Protein AF-A0A0A2B8T7-F1 (afdb_monomer_lite)

Foldseek 3Di:
DVVVVVVVVVVVVLVVQLVVQLVVLLVVDPPQDDQDDPPDDPPPPDDPVVVVVVVVSVVVNVVNVVVSVVSSVVSVVVSVVVVVVVVVVVVVD

Structure (mmCIF, N/CA/C/O backbone):
data_AF-A0A0A2B8T7-F1
#
_entry.id   AF-A0A0A2B8T7-F1
#
loop_
_atom_site.group_PDB
_atom_site.id
_atom_site.type_symbol
_atom_site.label_atom_id
_atom_site.label_alt_id
_atom_site.label_comp_id
_atom_site.label_asym_id
_atom_site.label_entity_id
_atom_site.label_seq_id
_atom_site.pdbx_PDB_ins_code
_atom_site.Cartn_x
_atom_site.Cartn_y
_atom_site.Cartn_z
_atom_site.occupancy
_atom_site.B_iso_or_equiv
_atom_site.auth_seq_id
_atom_site.auth_comp_id
_atom_site.auth_asym_id
_atom_site.auth_atom_id
_atom_site.pdbx_PDB_model_num
ATOM 1 N N . MET A 1 1 ? 27.029 13.494 -16.906 1.00 70.44 1 MET A N 1
ATOM 2 C CA . MET A 1 1 ? 25.808 14.327 -16.777 1.00 70.44 1 MET A CA 1
ATOM 3 C C . MET A 1 1 ? 24.558 13.607 -17.296 1.00 70.44 1 MET A C 1
ATOM 5 O O . MET A 1 1 ? 23.577 13.551 -16.569 1.00 70.44 1 MET A O 1
ATOM 9 N N . ILE A 1 2 ? 24.615 12.980 -18.478 1.00 80.25 2 ILE A N 1
ATOM 10 C CA . ILE A 1 2 ? 23.482 12.289 -19.133 1.00 80.25 2 ILE A CA 1
ATOM 11 C C . ILE A 1 2 ? 22.894 11.133 -18.298 1.00 80.25 2 ILE A C 1
ATOM 13 O O . ILE A 1 2 ? 21.691 11.102 -18.068 1.00 80.25 2 ILE A O 1
ATOM 17 N N . VAL A 1 3 ? 23.731 10.237 -17.759 1.00 82.75 3 VAL A N 1
ATOM 18 C CA . VAL A 1 3 ? 23.270 9.087 -16.944 1.00 82.75 3 VAL A CA 1
ATOM 19 C C . VAL A 1 3 ? 22.470 9.533 -15.714 1.00 82.75 3 VAL A C 1
ATOM 21 O O . VAL A 1 3 ? 21.445 8.948 -15.381 1.00 82.75 3 VAL A O 1
ATOM 24 N N . ARG A 1 4 ? 22.889 10.628 -15.068 1.00 82.88 4 ARG A N 1
ATOM 25 C CA . ARG A 1 4 ? 22.190 11.185 -13.903 1.00 82.88 4 ARG A CA 1
ATOM 26 C C . ARG A 1 4 ? 20.803 11.716 -14.277 1.00 82.88 4 ARG A C 1
ATOM 28 O O . ARG A 1 4 ? 19.860 11.495 -13.529 1.00 82.88 4 ARG A O 1
ATOM 35 N N . ALA A 1 5 ? 20.679 12.388 -15.422 1.00 82.75 5 ALA A N 1
ATOM 36 C CA . ALA A 1 5 ? 19.393 12.882 -15.913 1.00 82.75 5 ALA A CA 1
ATOM 37 C C . ALA A 1 5 ? 18.431 11.730 -16.253 1.00 82.75 5 ALA A C 1
ATOM 39 O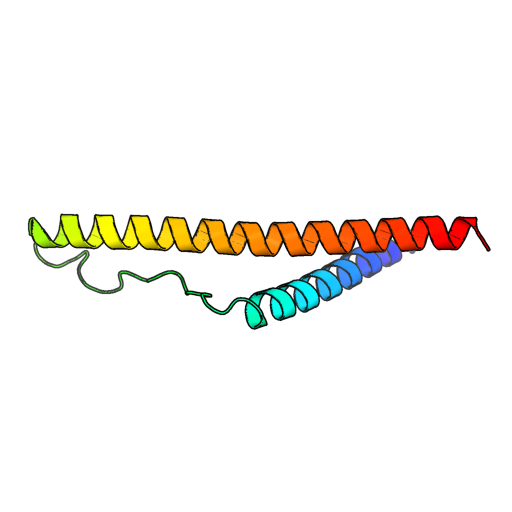 O . ALA A 1 5 ? 17.258 11.794 -15.892 1.00 82.75 5 ALA A O 1
ATOM 40 N N . LEU A 1 6 ? 18.939 10.650 -16.860 1.00 83.75 6 LEU A N 1
ATOM 41 C CA . LEU A 1 6 ? 18.157 9.445 -17.157 1.00 83.75 6 LEU A CA 1
ATOM 42 C C . LEU A 1 6 ? 17.604 8.795 -15.879 1.00 83.75 6 LEU A C 1
ATOM 44 O O . LEU A 1 6 ? 16.407 8.529 -15.802 1.00 83.75 6 LEU A O 1
ATOM 48 N N . ILE A 1 7 ? 18.450 8.605 -14.859 1.00 85.62 7 ILE A N 1
ATOM 49 C CA . ILE A 1 7 ? 18.047 8.018 -13.569 1.00 85.62 7 ILE A CA 1
ATOM 50 C C . ILE A 1 7 ? 16.987 8.886 -12.879 1.00 85.62 7 ILE A C 1
ATOM 52 O O . ILE A 1 7 ? 15.991 8.369 -12.379 1.00 85.62 7 ILE A O 1
ATOM 56 N N . ILE A 1 8 ? 17.168 10.211 -12.868 1.00 88.19 8 ILE A N 1
ATOM 57 C CA . ILE A 1 8 ? 16.189 11.137 -12.277 1.00 88.19 8 ILE A CA 1
ATOM 58 C C . ILE A 1 8 ? 14.840 11.021 -12.991 1.00 88.19 8 ILE A C 1
ATOM 60 O O . ILE A 1 8 ? 13.803 10.977 -12.328 1.00 88.19 8 ILE A O 1
ATOM 64 N N . ASN A 1 9 ? 14.848 10.931 -14.322 1.00 88.00 9 ASN A N 1
ATOM 65 C CA . ASN A 1 9 ? 13.622 10.783 -15.093 1.00 88.00 9 ASN A CA 1
ATOM 66 C C . ASN A 1 9 ? 12.931 9.442 -14.799 1.00 88.00 9 ASN A C 1
ATOM 68 O O . ASN A 1 9 ? 11.744 9.422 -14.499 1.00 88.00 9 ASN A O 1
ATOM 72 N N . GLN A 1 10 ? 13.675 8.333 -14.772 1.00 86.25 10 GLN A N 1
ATOM 73 C CA . GLN A 1 10 ? 13.130 7.013 -14.430 1.00 86.25 10 GLN A CA 1
ATOM 74 C C . GLN A 1 10 ? 12.509 6.979 -13.025 1.00 86.25 10 GLN A C 1
ATOM 76 O O . GLN A 1 10 ? 11.405 6.465 -12.847 1.00 86.25 10 GLN A O 1
ATOM 81 N N . LEU A 1 11 ? 13.175 7.572 -12.028 1.00 88.69 11 LEU A N 1
ATOM 82 C CA . LEU A 1 11 ? 12.642 7.678 -10.666 1.00 88.69 11 LEU A CA 1
ATOM 83 C C . LEU A 1 11 ? 11.391 8.566 -10.594 1.00 88.69 11 LEU A C 1
ATOM 85 O O . LEU A 1 11 ? 10.488 8.291 -9.802 1.00 88.69 11 LEU A O 1
ATOM 89 N N . SER A 1 12 ? 11.333 9.625 -11.406 1.00 92.31 12 SER A N 1
ATOM 90 C CA . SER A 1 12 ? 10.159 10.494 -11.529 1.00 92.31 12 SER A CA 1
ATOM 91 C C . SER A 1 12 ? 8.969 9.739 -12.121 1.00 92.31 12 SER A C 1
ATOM 93 O O . SER A 1 12 ? 7.886 9.740 -11.537 1.00 92.31 12 SER A O 1
ATOM 95 N N . GLU A 1 13 ? 9.179 9.017 -13.223 1.00 91.19 13 GLU A N 1
ATOM 96 C CA . GLU A 1 13 ? 8.124 8.237 -13.875 1.00 91.19 13 GLU A CA 1
ATOM 97 C C . GLU A 1 13 ? 7.616 7.104 -12.983 1.00 91.19 13 GLU A C 1
ATOM 99 O O . GLU A 1 13 ? 6.406 6.924 -12.845 1.00 91.19 13 GLU A O 1
ATOM 104 N N . ARG A 1 14 ? 8.511 6.400 -12.279 1.00 92.56 14 ARG A N 1
ATOM 105 C CA . ARG A 1 14 ? 8.107 5.387 -11.295 1.00 92.56 14 ARG A CA 1
ATOM 106 C C . ARG A 1 14 ? 7.254 5.983 -10.172 1.00 92.56 14 ARG A C 1
ATOM 108 O O . ARG A 1 14 ? 6.242 5.406 -9.785 1.00 92.56 14 ARG A O 1
ATOM 115 N N . ARG A 1 15 ? 7.618 7.167 -9.665 1.00 94.25 15 ARG A N 1
ATOM 116 C CA . ARG A 1 15 ? 6.829 7.868 -8.638 1.00 94.25 15 ARG A CA 1
ATOM 117 C C . ARG A 1 15 ? 5.426 8.220 -9.136 1.00 94.25 15 ARG A C 1
ATOM 119 O O . ARG A 1 15 ? 4.480 8.060 -8.370 1.00 94.25 15 ARG A O 1
ATOM 126 N N . LYS A 1 16 ? 5.290 8.685 -10.383 1.00 94.12 16 LYS A N 1
ATOM 127 C CA . LYS A 1 16 ? 3.983 8.992 -10.991 1.00 94.12 16 LYS A CA 1
ATOM 128 C C . LYS A 1 16 ? 3.113 7.741 -11.095 1.00 94.12 16 LYS A C 1
ATOM 130 O O . LYS A 1 16 ? 2.001 7.750 -10.584 1.00 94.12 16 LYS A O 1
ATOM 135 N N . ARG A 1 17 ? 3.652 6.640 -11.633 1.00 94.06 17 ARG A N 1
ATOM 136 C CA . ARG A 1 17 ? 2.923 5.361 -11.721 1.00 94.06 17 ARG A CA 1
ATOM 137 C C . ARG A 1 17 ? 2.444 4.869 -10.359 1.00 94.06 17 ARG A C 1
ATOM 139 O O . ARG A 1 17 ? 1.276 4.521 -10.204 1.00 94.06 17 ARG A O 1
ATOM 146 N N . LEU A 1 18 ? 3.325 4.887 -9.357 1.00 95.88 18 LEU A N 1
ATOM 147 C CA . LEU A 1 18 ? 2.970 4.508 -7.988 1.00 95.88 18 LEU A CA 1
ATOM 148 C C . LEU A 1 18 ? 1.884 5.413 -7.402 1.00 95.88 18 LEU A C 1
ATOM 150 O O . LEU A 1 18 ? 1.007 4.923 -6.697 1.00 95.88 18 LEU A O 1
ATOM 154 N N . HIS A 1 19 ? 1.927 6.715 -7.686 1.00 95.88 19 HIS A N 1
ATOM 155 C CA . HIS A 1 19 ? 0.906 7.659 -7.243 1.00 95.88 19 HIS A CA 1
ATOM 156 C C . HIS A 1 19 ? -0.462 7.361 -7.870 1.00 95.88 19 HIS A C 1
ATOM 158 O O . HIS A 1 19 ? -1.455 7.277 -7.148 1.00 95.88 19 HIS A O 1
ATOM 164 N N . ASP A 1 20 ? -0.510 7.131 -9.180 1.00 95.56 20 ASP A N 1
ATOM 165 C CA . ASP A 1 20 ? -1.753 6.824 -9.895 1.00 95.56 20 ASP A CA 1
ATOM 166 C C . ASP A 1 20 ? -2.360 5.496 -9.427 1.00 95.56 20 ASP A C 1
ATOM 168 O O . ASP A 1 20 ? -3.570 5.384 -9.190 1.00 95.56 20 ASP A O 1
ATOM 172 N N . LEU A 1 21 ? -1.510 4.492 -9.212 1.00 95.62 21 LEU A N 1
ATOM 173 C CA . LEU A 1 21 ? -1.918 3.208 -8.663 1.00 95.62 21 LEU A CA 1
ATOM 174 C C . LEU A 1 21 ? -2.433 3.344 -7.226 1.00 95.62 21 LEU A C 1
ATOM 176 O O . LEU A 1 21 ? -3.466 2.770 -6.885 1.00 95.62 21 LEU A O 1
ATOM 180 N N . LEU A 1 22 ? -1.761 4.146 -6.396 1.00 95.31 22 LEU A N 1
ATOM 181 C CA . L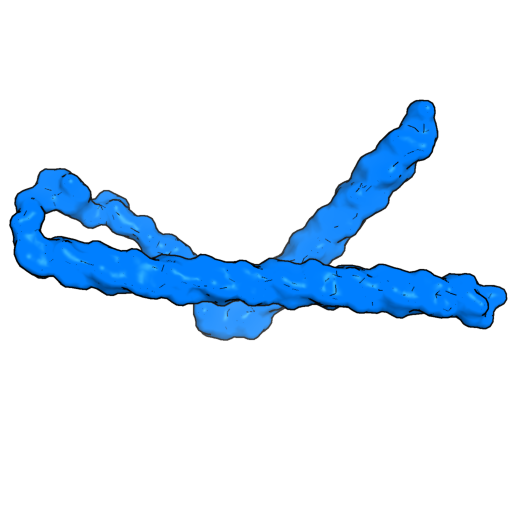EU A 1 22 ? -2.196 4.432 -5.033 1.00 95.31 22 LEU A CA 1
ATOM 182 C C . LEU A 1 22 ? -3.574 5.103 -5.020 1.00 95.31 22 LEU A C 1
ATOM 184 O O . LEU A 1 22 ? -4.459 4.652 -4.297 1.00 95.31 22 LEU A O 1
ATOM 188 N N . LEU A 1 23 ? -3.782 6.134 -5.845 1.00 95.25 23 LEU A N 1
ATOM 189 C CA . LEU A 1 23 ? -5.079 6.801 -5.982 1.00 95.25 23 LEU A CA 1
ATOM 190 C C . LEU A 1 23 ? -6.174 5.827 -6.427 1.00 95.25 23 LEU A C 1
ATOM 192 O O . LEU A 1 23 ? -7.293 5.884 -5.919 1.00 95.25 23 LEU A O 1
ATOM 196 N N . THR A 1 24 ? -5.857 4.925 -7.353 1.00 95.88 24 THR A N 1
ATOM 197 C CA . THR A 1 24 ? -6.797 3.910 -7.847 1.00 95.88 24 THR A CA 1
ATOM 198 C C . THR A 1 24 ? -7.184 2.921 -6.750 1.00 95.88 24 THR A C 1
ATOM 200 O O . THR A 1 24 ? -8.368 2.637 -6.566 1.00 95.88 24 THR A O 1
ATOM 203 N N . LEU A 1 25 ? -6.209 2.430 -5.980 1.00 94.56 25 LEU A N 1
ATOM 204 C CA . LEU A 1 25 ? -6.464 1.514 -4.867 1.00 94.56 25 LEU A CA 1
ATOM 205 C C . LEU A 1 25 ? -7.259 2.187 -3.745 1.00 94.56 25 LEU A C 1
ATOM 207 O O . LEU A 1 25 ? -8.196 1.581 -3.237 1.00 94.56 25 LEU A O 1
ATOM 211 N N . ILE A 1 26 ? -6.944 3.442 -3.411 1.00 93.69 26 ILE A N 1
ATOM 212 C CA . ILE A 1 26 ? -7.704 4.236 -2.435 1.00 93.69 26 ILE A CA 1
ATOM 213 C C . ILE A 1 26 ? -9.159 4.401 -2.886 1.00 93.69 26 ILE A C 1
ATOM 215 O O . ILE A 1 26 ? -10.067 4.162 -2.102 1.00 93.69 26 ILE A O 1
ATOM 219 N N . LYS A 1 27 ? -9.398 4.752 -4.157 1.00 92.38 27 LYS A N 1
ATOM 220 C CA . LYS A 1 27 ? -10.759 4.894 -4.706 1.00 92.38 27 LYS A CA 1
ATOM 221 C C . LYS A 1 27 ? -11.555 3.587 -4.693 1.00 92.38 27 LYS A C 1
ATOM 223 O O . LYS A 1 27 ? -12.779 3.630 -4.628 1.00 92.38 27 LYS A O 1
ATOM 228 N N . LYS A 1 28 ? -10.879 2.440 -4.797 1.00 92.12 28 LYS A N 1
ATOM 229 C CA . LYS A 1 28 ? -11.507 1.112 -4.747 1.00 92.12 28 LYS A CA 1
ATOM 230 C C . LYS A 1 28 ? -11.802 0.655 -3.314 1.00 92.12 28 LYS A C 1
ATOM 232 O O . LYS A 1 28 ? -12.642 -0.220 -3.121 1.00 92.12 28 LYS A O 1
ATOM 237 N N . ASP A 1 29 ? -11.115 1.213 -2.324 1.00 89.25 29 ASP A N 1
ATOM 238 C CA . ASP A 1 29 ? -11.276 0.835 -0.927 1.00 89.25 29 ASP A CA 1
ATOM 239 C C . ASP A 1 29 ? -12.524 1.494 -0.312 1.00 89.25 29 ASP A C 1
ATOM 241 O O . ASP A 1 29 ? -12.524 2.667 0.055 1.00 89.25 29 ASP A O 1
ATOM 245 N N . SER A 1 30 ? -13.608 0.725 -0.194 1.00 78.88 30 SER A N 1
ATOM 246 C CA . SER A 1 30 ? -14.916 1.199 0.283 1.00 78.88 30 SER A CA 1
ATOM 247 C C . SER A 1 30 ? -14.952 1.600 1.760 1.00 78.88 30 SER A C 1
ATOM 249 O O . SER A 1 30 ? -15.902 2.234 2.201 1.00 78.88 30 SER A O 1
ATOM 251 N N . GLU A 1 31 ? -13.948 1.212 2.538 1.00 83.38 31 GLU A N 1
ATOM 252 C CA . GLU A 1 31 ? -13.860 1.497 3.975 1.00 83.38 31 GLU A CA 1
ATOM 253 C C . GLU A 1 31 ? -12.620 2.360 4.279 1.00 83.38 31 GLU A C 1
ATOM 255 O O . GLU A 1 31 ? -11.964 2.224 5.321 1.00 83.38 31 GLU A O 1
ATOM 260 N N . PHE A 1 32 ? -12.239 3.196 3.317 1.00 85.44 32 PHE A N 1
ATOM 261 C CA . PHE A 1 32 ? -11.174 4.162 3.488 1.00 85.44 32 PHE A CA 1
ATOM 262 C C . PHE A 1 32 ? -11.601 5.244 4.488 1.00 85.44 32 PHE A C 1
ATOM 264 O O . PHE A 1 32 ? -12.564 5.977 4.269 1.00 85.44 32 PHE A O 1
ATOM 271 N N . GLU A 1 33 ? -10.865 5.348 5.589 1.00 88.44 33 GLU A N 1
ATOM 272 C CA . GLU A 1 33 ? -11.099 6.321 6.655 1.00 88.44 33 GLU A CA 1
ATOM 273 C C . GLU A 1 33 ? -9.850 7.180 6.848 1.00 88.44 33 GLU A C 1
ATOM 275 O O . GLU A 1 33 ? -8.726 6.679 6.778 1.00 88.44 33 GLU A O 1
ATOM 280 N N . PHE A 1 34 ? -10.044 8.464 7.138 1.00 88.38 34 PHE A N 1
ATOM 281 C CA . PHE A 1 34 ? -8.953 9.373 7.473 1.00 88.38 34 PHE A CA 1
ATOM 282 C C . PHE A 1 34 ? -8.610 9.305 8.958 1.00 88.38 34 PHE A C 1
ATOM 284 O O . PHE A 1 34 ? -9.477 9.055 9.797 1.00 88.38 34 PHE A O 1
ATOM 291 N N . ILE A 1 35 ? -7.333 9.547 9.267 1.00 89.19 35 ILE A N 1
ATOM 292 C CA . ILE A 1 35 ? -6.849 9.675 10.644 1.00 89.19 35 ILE A CA 1
ATOM 293 C C . ILE A 1 35 ? -7.674 10.756 11.342 1.00 89.19 35 ILE A C 1
ATOM 295 O O . ILE A 1 35 ? -7.821 11.861 10.827 1.00 89.19 35 ILE A O 1
ATOM 299 N N . GLU A 1 36 ? -8.218 10.408 12.500 1.00 85.12 36 GLU A N 1
ATOM 300 C CA . GLU A 1 36 ? -8.993 11.318 13.330 1.00 85.12 36 GLU A CA 1
ATOM 301 C C . GLU A 1 36 ? -8.030 12.228 14.096 1.00 85.12 36 GLU A C 1
ATOM 303 O O . GLU A 1 36 ? -7.100 11.747 14.753 1.00 85.12 36 GLU A O 1
ATOM 308 N N . GLU A 1 37 ? -8.227 13.537 13.969 1.00 76.94 37 GLU A N 1
ATOM 309 C CA . GLU A 1 37 ? -7.490 14.550 14.716 1.00 76.94 37 GLU A CA 1
ATOM 310 C C . GLU A 1 37 ? -8.260 14.855 16.006 1.00 76.94 37 GLU A C 1
ATOM 312 O O . GLU A 1 37 ? -9.395 15.329 15.954 1.00 76.94 37 GLU A O 1
ATOM 317 N N . ASP A 1 38 ? -7.653 14.583 17.165 1.00 66.69 38 ASP A N 1
ATOM 318 C CA . ASP A 1 38 ? -8.172 15.019 18.471 1.00 66.69 38 ASP A CA 1
ATOM 319 C C . ASP A 1 38 ? -7.913 16.530 18.623 1.00 66.69 38 ASP A C 1
ATOM 321 O O . ASP A 1 38 ? -7.054 16.969 19.386 1.00 66.69 38 ASP A O 1
ATOM 325 N N . SER A 1 39 ? -8.605 17.355 17.833 1.00 57.94 39 SER A N 1
ATOM 326 C CA . SER A 1 39 ? -8.458 18.817 17.884 1.00 57.94 39 SER A CA 1
ATOM 327 C C . SER A 1 39 ? -9.266 19.466 19.015 1.00 57.94 39 SER A C 1
ATOM 329 O O . SER A 1 39 ? -9.192 20.679 19.191 1.00 57.94 39 SER A O 1
ATOM 331 N N . ASN A 1 40 ? -10.030 18.686 19.785 1.00 58.91 40 ASN A N 1
ATOM 332 C CA . ASN A 1 40 ? -10.743 19.149 20.972 1.00 58.91 40 ASN A CA 1
ATOM 333 C C . ASN A 1 40 ? -10.213 18.422 22.217 1.00 58.91 40 ASN A C 1
ATOM 335 O O . ASN A 1 40 ? -10.161 17.198 22.247 1.00 58.91 40 ASN A O 1
ATOM 339 N N . ASP A 1 41 ? -9.911 19.201 23.257 1.00 53.84 41 ASP A N 1
ATOM 340 C CA . ASP A 1 41 ? -9.848 18.787 24.668 1.00 53.84 41 ASP A CA 1
ATOM 341 C C . ASP A 1 41 ? -8.554 18.258 25.306 1.00 53.84 41 ASP A C 1
ATOM 343 O O . ASP A 1 41 ? -8.578 17.889 26.475 1.00 53.84 41 ASP A O 1
ATOM 347 N N . LEU A 1 42 ? -7.371 18.404 24.697 1.00 52.41 42 LEU A N 1
ATOM 348 C CA . LEU A 1 42 ? -6.120 18.249 25.477 1.00 52.41 42 LEU A CA 1
ATOM 349 C C . LEU A 1 42 ? -5.906 19.354 26.541 1.00 52.41 42 LEU A C 1
ATOM 351 O O . LEU A 1 42 ? -4.967 19.274 27.334 1.00 52.41 42 LEU A O 1
ATOM 355 N N . THR A 1 43 ? -6.764 20.380 26.570 1.00 53.62 43 THR A N 1
ATOM 356 C CA . THR A 1 43 ? -6.725 21.497 27.531 1.00 53.62 43 THR A CA 1
ATOM 357 C C . THR A 1 43 ? -7.920 21.549 28.485 1.00 53.62 43 THR A C 1
ATOM 359 O O . THR A 1 43 ? -7.960 22.445 29.327 1.00 53.62 43 THR A O 1
ATOM 362 N N . SER A 1 44 ? -8.898 20.643 28.373 1.00 52.84 44 SER A N 1
ATOM 363 C CA . SER A 1 44 ? -10.045 20.588 29.287 1.00 52.84 44 SER A CA 1
ATOM 364 C C . SER A 1 44 ? -9.835 19.462 30.302 1.00 52.84 44 SER A C 1
ATOM 366 O O . SER A 1 44 ? -9.233 18.434 30.012 1.00 52.84 44 SER A O 1
ATOM 368 N N . ASN A 1 45 ? -10.193 19.751 31.550 1.00 54.31 45 ASN A N 1
ATOM 369 C CA . ASN A 1 45 ? -9.905 18.966 32.747 1.00 54.31 45 ASN A CA 1
ATOM 370 C C . ASN A 1 45 ? -10.004 17.445 32.531 1.00 54.31 45 ASN A C 1
ATOM 372 O O . ASN A 1 45 ? -11.106 16.942 32.353 1.00 54.31 45 ASN A O 1
ATOM 376 N N . TYR A 1 46 ? -8.872 16.733 32.648 1.00 55.19 46 TYR A N 1
ATOM 377 C CA . TYR A 1 46 ? -8.764 15.272 32.541 1.00 55.19 46 TYR A CA 1
ATOM 378 C C . TYR A 1 46 ? -9.854 14.544 33.347 1.00 55.19 46 TYR A C 1
ATOM 380 O O . TYR A 1 46 ? -9.709 14.303 34.548 1.00 55.19 46 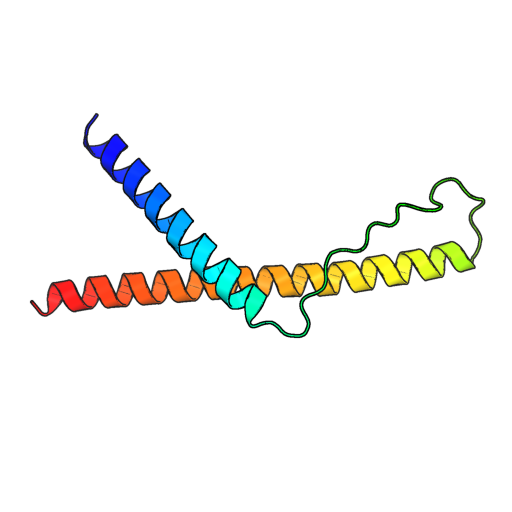TYR A O 1
ATOM 388 N N . SER A 1 47 ? -10.939 14.163 32.676 1.00 63.81 47 SER A N 1
ATOM 389 C CA . SER A 1 47 ? -11.942 13.243 33.191 1.00 63.81 47 SER A CA 1
ATOM 390 C C . SER A 1 47 ? -11.565 11.812 32.810 1.00 63.81 47 SER A C 1
ATOM 392 O O . SER A 1 47 ? -10.936 11.549 31.785 1.00 63.81 47 SER A O 1
ATOM 394 N N . GLU A 1 48 ? -12.012 10.836 33.596 1.00 62.22 48 GLU A N 1
ATOM 395 C CA . GLU A 1 48 ? -11.870 9.409 33.279 1.00 62.22 48 GLU A CA 1
ATOM 396 C C . GLU A 1 48 ? -12.506 9.054 31.912 1.00 62.22 48 GLU A C 1
ATOM 398 O O . GLU A 1 48 ? -12.051 8.149 31.209 1.00 62.22 48 GLU A O 1
ATOM 403 N N . LYS A 1 49 ? -13.506 9.840 31.481 1.00 62.03 49 LYS A N 1
ATOM 404 C CA . LYS A 1 49 ? -14.122 9.755 30.147 1.00 62.03 49 LYS A CA 1
ATOM 405 C C . LYS A 1 49 ? -13.181 10.182 29.013 1.00 62.03 49 LYS A C 1
ATOM 407 O O . LYS A 1 49 ? -13.240 9.579 27.942 1.00 62.03 49 LYS A O 1
ATOM 412 N N . ASP A 1 50 ? -12.282 11.135 29.243 1.00 65.88 50 ASP A N 1
ATOM 413 C CA . ASP A 1 50 ? -11.357 11.643 28.218 1.00 65.88 50 ASP A CA 1
ATOM 414 C C . ASP A 1 50 ? -10.235 10.639 27.942 1.00 65.88 50 ASP A C 1
ATOM 416 O O . ASP A 1 50 ? -9.862 10.407 26.793 1.00 65.88 50 ASP A O 1
ATOM 420 N N . SER A 1 51 ? -9.787 9.921 28.977 1.00 67.44 51 SER A N 1
ATOM 421 C CA . SER A 1 51 ? -8.857 8.788 28.842 1.00 67.44 51 SER A CA 1
ATOM 422 C C . SER A 1 51 ? -9.445 7.649 27.993 1.00 67.44 51 SER A C 1
ATOM 424 O O . SER A 1 51 ? -8.773 7.081 27.121 1.00 67.44 51 SER A O 1
ATOM 426 N N . LEU A 1 52 ? -10.731 7.333 28.194 1.00 71.38 52 LEU A N 1
ATOM 427 C CA . LEU A 1 52 ? -11.431 6.310 27.415 1.00 71.38 52 LEU A CA 1
ATOM 428 C C . LEU A 1 52 ? -11.605 6.729 25.942 1.00 71.38 52 LEU A C 1
ATOM 430 O O . LEU A 1 52 ? -11.395 5.908 25.043 1.00 71.38 52 LEU A O 1
ATOM 434 N N . ASN A 1 53 ? -11.934 8.001 25.693 1.00 77.62 53 ASN A N 1
ATOM 435 C CA . ASN A 1 53 ? -12.049 8.565 24.346 1.00 77.62 53 ASN A CA 1
ATOM 436 C C . ASN A 1 53 ? -10.701 8.569 23.611 1.00 77.62 53 ASN A C 1
ATOM 438 O O . ASN A 1 53 ? -10.616 8.026 22.506 1.00 77.62 53 ASN A O 1
ATOM 442 N N . LEU A 1 54 ? -9.628 9.029 24.259 1.00 80.44 54 LEU A N 1
ATOM 443 C CA . LEU A 1 54 ? -8.273 9.013 23.702 1.00 80.44 54 LEU A CA 1
ATOM 444 C C . LEU A 1 54 ? -7.821 7.589 23.340 1.00 80.44 54 LEU A C 1
ATOM 446 O O . LEU A 1 54 ? -7.289 7.337 22.256 1.00 80.44 54 LEU A O 1
ATOM 450 N N . SER A 1 55 ? -8.082 6.609 24.214 1.00 85.00 55 SER A N 1
ATOM 451 C CA . SER A 1 55 ? -7.774 5.199 23.935 1.00 85.00 55 SER A CA 1
ATOM 452 C C . SER A 1 55 ? -8.500 4.685 22.686 1.00 85.00 55 SER A C 1
ATOM 454 O O . SER A 1 55 ? -7.932 3.922 21.894 1.00 85.00 55 SER A O 1
ATOM 456 N N . ARG A 1 56 ? -9.752 5.113 22.476 1.00 87.56 56 ARG A N 1
ATOM 457 C CA . ARG A 1 56 ? -10.544 4.760 21.293 1.00 87.56 56 ARG A CA 1
ATOM 458 C C . ARG A 1 56 ? -9.960 5.378 20.023 1.00 87.56 56 ARG A C 1
ATOM 460 O O . ARG A 1 56 ? -9.769 4.647 19.050 1.00 87.56 56 ARG A O 1
ATOM 467 N N . VAL A 1 57 ? -9.639 6.671 20.047 1.00 88.50 57 VAL A N 1
ATOM 468 C CA . VAL A 1 57 ? -9.065 7.403 18.904 1.00 88.50 57 VAL A CA 1
ATOM 469 C C . VAL A 1 57 ? -7.711 6.817 18.511 1.00 88.50 57 VAL A C 1
ATOM 471 O O . VAL A 1 57 ? -7.499 6.473 17.349 1.00 88.50 57 VAL A O 1
ATOM 474 N N . ILE A 1 58 ? -6.831 6.541 19.479 1.00 89.44 58 ILE A N 1
ATOM 475 C CA . ILE A 1 58 ? -5.538 5.888 19.220 1.00 89.44 58 ILE A CA 1
ATOM 476 C C . ILE A 1 58 ? -5.728 4.514 18.565 1.00 89.44 58 ILE A C 1
ATOM 478 O O . ILE A 1 58 ? -5.038 4.182 17.595 1.00 89.44 58 ILE A O 1
ATOM 482 N N . LYS A 1 59 ? -6.650 3.685 19.074 1.00 90.94 59 LYS A N 1
ATOM 483 C CA . LYS A 1 59 ? -6.934 2.364 18.485 1.00 90.94 59 LYS A CA 1
ATOM 484 C C . LYS A 1 59 ? -7.444 2.489 17.050 1.00 90.94 59 LYS A C 1
ATOM 486 O O . LYS A 1 59 ? -6.979 1.745 16.182 1.00 90.94 59 LYS A O 1
ATOM 491 N N . LYS A 1 60 ? -8.352 3.432 16.794 1.00 90.88 60 LYS A N 1
ATOM 492 C CA . LYS A 1 60 ? -8.889 3.705 15.459 1.00 90.88 60 LYS A CA 1
ATOM 493 C C . LYS A 1 60 ? -7.789 4.177 14.505 1.00 90.88 60 LYS A C 1
ATOM 495 O O . LYS A 1 60 ? -7.570 3.536 13.481 1.00 90.88 60 LYS A O 1
ATOM 500 N N . ASN A 1 61 ? -6.999 5.175 14.889 1.00 92.81 61 ASN A N 1
ATOM 501 C CA . ASN A 1 61 ? -5.896 5.696 14.077 1.00 92.81 61 ASN A CA 1
ATOM 502 C C . ASN A 1 61 ? -4.837 4.626 13.773 1.00 92.81 61 ASN A C 1
ATOM 504 O O . ASN A 1 61 ? -4.352 4.534 12.647 1.00 92.81 61 ASN A O 1
ATOM 508 N N . ARG A 1 62 ? -4.534 3.730 14.724 1.00 93.75 62 ARG A N 1
ATOM 509 C CA . ARG A 1 62 ? -3.667 2.566 14.465 1.00 93.75 62 ARG A CA 1
ATOM 510 C C . ARG A 1 62 ? -4.242 1.631 13.399 1.00 93.75 62 ARG A C 1
ATOM 512 O O . ARG A 1 62 ? -3.480 1.141 12.565 1.00 93.75 62 ARG A O 1
ATOM 519 N N . LYS A 1 63 ? -5.552 1.357 13.421 1.00 93.94 63 LYS A N 1
ATOM 520 C CA . LYS A 1 63 ? -6.227 0.540 12.394 1.00 93.94 63 LYS A CA 1
ATOM 521 C C . LYS A 1 63 ? -6.137 1.218 11.025 1.00 93.94 63 LYS A C 1
ATOM 523 O O . LYS A 1 63 ? -5.746 0.572 10.056 1.00 93.94 63 LYS A O 1
ATOM 528 N N . ILE A 1 64 ? -6.419 2.516 10.981 1.00 94.19 64 ILE A N 1
ATOM 529 C CA . ILE A 1 64 ? -6.366 3.343 9.775 1.00 94.19 64 ILE A CA 1
ATOM 530 C C . ILE A 1 64 ? -4.960 3.326 9.160 1.00 94.19 64 ILE A C 1
ATOM 532 O O . ILE A 1 64 ? -4.793 2.949 8.002 1.00 94.19 64 ILE A O 1
ATOM 536 N N . ILE A 1 65 ? -3.922 3.617 9.947 1.00 94.56 65 ILE A N 1
ATOM 537 C CA . ILE A 1 65 ? -2.525 3.611 9.482 1.00 94.56 65 ILE A CA 1
ATOM 538 C C . ILE A 1 65 ? -2.125 2.243 8.919 1.00 94.56 65 ILE A C 1
ATOM 540 O O . ILE A 1 65 ? -1.503 2.172 7.860 1.00 94.56 65 ILE A O 1
ATOM 544 N N . LYS A 1 66 ? -2.494 1.141 9.588 1.00 94.75 66 LYS A N 1
ATOM 545 C CA . LYS A 1 66 ? -2.206 -0.215 9.086 1.00 94.75 66 LYS A CA 1
ATOM 546 C C . LYS A 1 66 ? -2.838 -0.465 7.718 1.00 94.75 66 LYS A C 1
ATOM 548 O O . LYS A 1 66 ? -2.207 -1.093 6.870 1.00 94.75 66 LYS A O 1
ATOM 553 N N . ARG A 1 67 ? -4.051 0.042 7.496 1.00 93.75 67 ARG A N 1
ATOM 554 C CA . ARG A 1 67 ? -4.753 -0.063 6.215 1.00 93.75 67 ARG A CA 1
ATOM 555 C C . ARG A 1 67 ? -4.057 0.739 5.119 1.00 93.75 67 ARG A C 1
ATOM 557 O O . ARG A 1 67 ? -3.731 0.175 4.080 1.00 93.75 67 ARG A O 1
ATOM 564 N N . TYR A 1 68 ? -3.725 2.003 5.385 1.00 94.12 68 TYR A N 1
ATOM 565 C CA . TYR A 1 68 ? -2.926 2.825 4.469 1.00 94.12 68 TYR A CA 1
ATOM 566 C C . TYR A 1 68 ? -1.614 2.142 4.082 1.00 94.12 68 TYR A C 1
ATOM 568 O O . TYR A 1 68 ? -1.260 2.077 2.906 1.00 94.12 68 TYR A O 1
ATOM 576 N N . GLN A 1 69 ? -0.908 1.572 5.060 1.00 94.44 69 GLN A N 1
ATOM 577 C CA . GLN A 1 69 ? 0.326 0.832 4.806 1.00 94.44 69 GLN A CA 1
ATOM 578 C C . GLN A 1 69 ? 0.101 -0.401 3.925 1.00 94.44 69 GLN A C 1
ATOM 580 O O . GLN 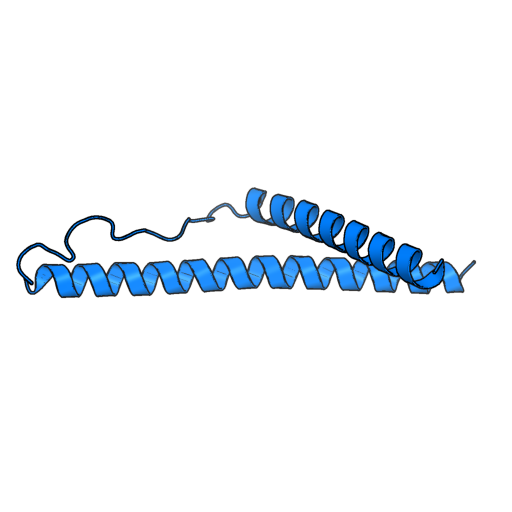A 1 69 ? 0.946 -0.694 3.083 1.00 94.44 69 GLN A O 1
ATOM 585 N N . ALA A 1 70 ? -1.003 -1.132 4.105 1.00 95.69 70 ALA A N 1
ATOM 586 C CA . ALA A 1 70 ? -1.343 -2.262 3.245 1.00 95.69 70 ALA A CA 1
ATOM 587 C C . ALA A 1 70 ? -1.574 -1.809 1.795 1.00 95.69 70 ALA A C 1
ATOM 589 O O . ALA A 1 70 ? -0.966 -2.376 0.894 1.00 95.69 70 ALA A O 1
ATOM 590 N N . ILE A 1 71 ? -2.339 -0.733 1.582 1.00 95.56 71 ILE A N 1
ATOM 591 C CA . ILE A 1 71 ? -2.586 -0.165 0.247 1.00 95.56 71 ILE A CA 1
ATOM 592 C C . ILE A 1 71 ? -1.271 0.244 -0.434 1.00 95.56 71 ILE A C 1
ATOM 594 O O . ILE A 1 71 ? -1.025 -0.114 -1.585 1.00 95.56 71 ILE A O 1
ATOM 598 N N . VAL A 1 72 ? -0.394 0.952 0.285 1.00 95.50 72 VAL A N 1
ATOM 599 C CA . VAL A 1 72 ? 0.920 1.362 -0.238 1.00 95.50 72 VAL A CA 1
ATOM 600 C C . VAL A 1 72 ? 1.768 0.143 -0.609 1.00 95.50 72 VAL A C 1
ATOM 602 O O . VAL A 1 72 ? 2.359 0.114 -1.686 1.00 95.50 72 VAL A O 1
ATOM 605 N N . ARG A 1 73 ? 1.809 -0.889 0.246 1.00 96.38 73 ARG A N 1
ATOM 606 C CA . ARG A 1 73 ? 2.533 -2.137 -0.051 1.00 96.38 73 ARG A CA 1
ATOM 607 C C . ARG A 1 73 ? 1.977 -2.828 -1.295 1.00 96.38 73 ARG A C 1
ATOM 609 O O . ARG A 1 73 ? 2.763 -3.293 -2.115 1.00 96.38 73 ARG A O 1
ATOM 616 N N . THR A 1 74 ? 0.657 -2.860 -1.467 1.00 96.25 74 THR A N 1
ATOM 617 C CA . THR A 1 74 ? 0.017 -3.408 -2.669 1.00 96.25 74 THR A CA 1
ATOM 618 C C . THR A 1 74 ? 0.411 -2.625 -3.918 1.00 96.25 74 THR A C 1
ATOM 620 O O . THR A 1 74 ? 0.801 -3.245 -4.903 1.00 96.25 74 THR A O 1
ATOM 623 N N . ALA A 1 75 ? 0.392 -1.288 -3.873 1.00 96.25 75 ALA A N 1
ATOM 624 C CA . ALA A 1 75 ? 0.819 -0.459 -5.000 1.00 96.25 75 ALA A CA 1
ATOM 625 C C . ALA A 1 75 ? 2.274 -0.756 -5.406 1.00 96.25 75 ALA A C 1
ATOM 627 O O . ALA A 1 75 ? 2.560 -1.005 -6.572 1.00 96.25 75 ALA A O 1
ATOM 628 N N . VAL A 1 76 ? 3.184 -0.802 -4.429 1.00 95.44 76 VAL A N 1
ATOM 629 C CA . VAL A 1 76 ? 4.603 -1.114 -4.670 1.00 95.44 76 VAL A CA 1
ATOM 630 C C . VAL A 1 76 ? 4.792 -2.521 -5.235 1.00 95.44 76 VAL A C 1
ATOM 632 O O . VAL A 1 76 ? 5.614 -2.713 -6.126 1.00 95.44 76 VAL A O 1
ATOM 635 N N . THR A 1 77 ? 4.031 -3.498 -4.740 1.00 96.12 77 THR A N 1
ATOM 636 C CA . THR A 1 77 ? 4.114 -4.887 -5.215 1.00 96.12 77 THR A CA 1
ATOM 637 C C . THR A 1 77 ? 3.660 -4.998 -6.668 1.00 96.12 77 THR A C 1
ATOM 639 O O . THR A 1 77 ? 4.340 -5.619 -7.472 1.00 96.12 77 THR A O 1
ATOM 642 N N . LEU A 1 78 ? 2.537 -4.371 -7.022 1.00 94.88 78 LEU A N 1
ATOM 643 C CA . LEU A 1 78 ? 2.024 -4.372 -8.391 1.00 94.88 78 LEU A CA 1
ATOM 644 C C . LEU A 1 78 ? 2.964 -3.641 -9.364 1.00 94.88 78 LEU A C 1
ATOM 646 O O . LEU A 1 78 ? 3.199 -4.156 -10.449 1.00 94.88 78 LEU A O 1
ATOM 650 N N . ASP A 1 79 ? 3.542 -2.494 -8.980 1.00 93.62 79 ASP A N 1
ATOM 651 C CA . ASP A 1 79 ? 4.566 -1.796 -9.786 1.00 93.62 79 ASP A CA 1
ATOM 652 C C . ASP A 1 79 ? 5.783 -2.696 -10.044 1.00 93.62 79 ASP A C 1
ATOM 654 O O . ASP A 1 79 ? 6.216 -2.824 -11.184 1.00 93.62 79 ASP A O 1
ATOM 658 N N . ALA A 1 80 ? 6.267 -3.406 -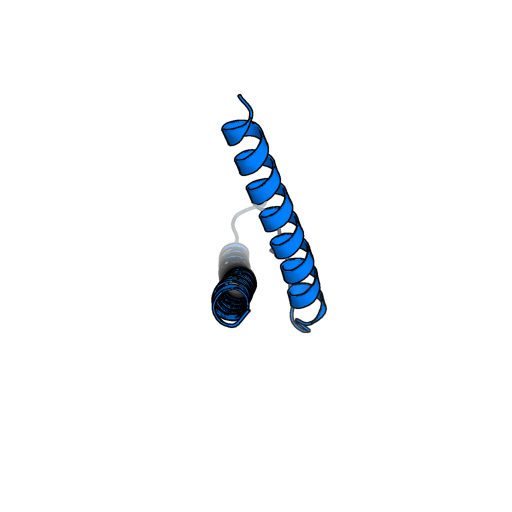9.018 1.00 92.19 80 ALA A N 1
ATOM 659 C CA . ALA A 1 80 ? 7.378 -4.345 -9.167 1.00 92.19 80 ALA A CA 1
ATOM 660 C C . ALA A 1 80 ? 7.042 -5.537 -10.082 1.00 92.19 80 ALA A C 1
ATOM 662 O O . ALA A 1 80 ? 7.883 -5.944 -10.880 1.00 92.19 80 ALA A O 1
ATOM 663 N N . LEU A 1 81 ? 5.823 -6.084 -9.989 1.00 93.31 81 LEU A N 1
ATOM 664 C CA . LEU A 1 81 ? 5.376 -7.176 -10.861 1.00 93.31 81 LEU A CA 1
ATOM 665 C C . LEU A 1 81 ? 5.276 -6.725 -12.326 1.00 93.31 81 LEU A C 1
ATOM 667 O O . LEU A 1 81 ? 5.722 -7.445 -13.218 1.00 93.31 81 LEU A O 1
ATOM 671 N N . MET A 1 82 ? 4.759 -5.520 -12.576 1.00 90.69 82 MET A N 1
ATOM 672 C CA . MET A 1 82 ? 4.705 -4.945 -13.925 1.00 90.69 82 MET A CA 1
ATOM 673 C C . MET A 1 82 ? 6.104 -4.664 -14.489 1.00 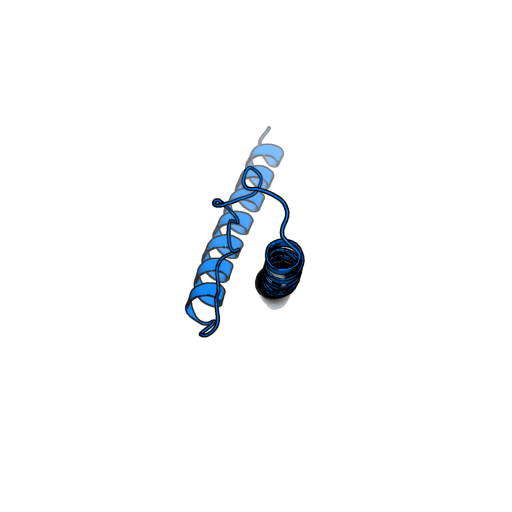90.69 82 MET A C 1
ATOM 675 O O . MET A 1 82 ? 6.348 -4.896 -15.672 1.00 90.69 82 MET A O 1
ATOM 679 N N . ASP A 1 83 ? 7.038 -4.186 -13.661 1.00 88.12 83 ASP A N 1
ATOM 680 C CA . ASP A 1 83 ? 8.432 -3.996 -14.075 1.00 88.12 83 ASP A CA 1
ATOM 681 C C . ASP A 1 83 ? 9.082 -5.347 -14.447 1.00 88.12 83 ASP A C 1
ATOM 683 O O . ASP A 1 83 ? 9.718 -5.438 -15.499 1.00 88.12 83 ASP A O 1
ATOM 687 N N . SER A 1 84 ? 8.853 -6.418 -13.670 1.00 87.00 84 SER A N 1
ATOM 688 C CA . SER A 1 84 ? 9.361 -7.758 -14.014 1.00 87.00 84 SER A CA 1
ATOM 689 C C . SER A 1 84 ? 8.755 -8.325 -15.300 1.00 87.00 84 SER A C 1
ATOM 691 O O . SER A 1 84 ? 9.482 -8.880 -16.121 1.00 87.00 84 SER A O 1
ATOM 693 N N . GLU A 1 85 ? 7.451 -8.134 -15.524 1.00 83.19 85 GLU A N 1
ATOM 694 C CA . GLU A 1 85 ? 6.783 -8.567 -16.757 1.00 83.19 85 GLU A CA 1
ATOM 695 C C . GLU A 1 85 ? 7.357 -7.836 -17.981 1.00 83.19 85 GLU A C 1
ATOM 697 O O . GLU A 1 85 ? 7.592 -8.436 -19.031 1.00 83.19 85 GLU A O 1
ATOM 702 N N . ASN A 1 86 ? 7.640 -6.537 -17.853 1.00 80.06 86 ASN A N 1
ATOM 703 C CA . ASN A 1 86 ? 8.279 -5.775 -18.921 1.00 80.06 86 ASN A CA 1
ATOM 704 C C . ASN A 1 86 ? 9.677 -6.317 -19.238 1.00 80.06 86 ASN A C 1
ATOM 706 O O . ASN A 1 86 ? 9.990 -6.526 -20.409 1.00 80.06 86 ASN A O 1
ATOM 710 N N . GLU A 1 87 ? 10.509 -6.575 -18.227 1.00 76.69 87 GLU A N 1
ATOM 711 C CA . GLU A 1 87 ? 11.847 -7.149 -18.421 1.00 76.69 87 GLU A CA 1
ATOM 712 C C . GLU A 1 87 ? 11.814 -8.529 -19.095 1.00 76.69 87 GLU A C 1
ATOM 714 O O . GLU A 1 87 ? 12.670 -8.822 -19.932 1.00 76.69 87 GLU A O 1
ATOM 719 N N . GLU A 1 88 ? 10.836 -9.373 -18.763 1.00 69.81 88 GLU A N 1
ATOM 720 C CA . GLU A 1 88 ? 10.628 -10.665 -19.423 1.00 69.81 88 GLU A CA 1
ATOM 721 C C . GLU A 1 88 ? 10.191 -10.498 -20.883 1.00 69.81 88 GLU A C 1
ATOM 723 O O . GLU A 1 88 ? 10.764 -11.128 -21.773 1.00 69.81 88 GLU A O 1
ATOM 728 N N . ASN A 1 89 ? 9.262 -9.581 -21.162 1.00 63.16 89 ASN A N 1
ATOM 729 C CA . ASN A 1 89 ? 8.815 -9.276 -22.523 1.00 63.16 89 ASN A CA 1
ATOM 730 C C . ASN A 1 89 ? 9.940 -8.733 -23.423 1.00 63.16 89 ASN A C 1
ATOM 732 O O . ASN A 1 89 ? 9.949 -9.005 -24.625 1.00 63.16 89 ASN A O 1
ATOM 736 N N . TYR A 1 90 ? 10.915 -8.008 -22.866 1.00 61.94 90 TYR A N 1
ATOM 737 C CA . TYR A 1 90 ? 12.107 -7.576 -23.606 1.00 61.94 90 TYR A CA 1
ATOM 738 C C . TYR A 1 90 ? 13.075 -8.720 -23.947 1.00 61.94 90 TYR A C 1
ATOM 740 O O . TYR A 1 90 ? 13.877 -8.553 -24.857 1.00 61.94 90 TYR A O 1
ATOM 748 N N . LYS A 1 91 ? 13.024 -9.866 -23.252 1.00 58.28 91 LYS A N 1
ATOM 749 C CA . LYS A 1 91 ? 13.878 -11.038 -23.540 1.00 58.28 91 LYS A CA 1
ATOM 750 C C . LYS A 1 91 ? 13.296 -11.966 -24.608 1.00 58.28 91 LYS A C 1
ATOM 752 O O . LYS A 1 91 ? 14.019 -12.810 -25.129 1.00 58.28 91 LYS A O 1
ATOM 757 N N . ILE A 1 92 ? 11.996 -11.854 -24.881 1.00 60.81 92 ILE A N 1
ATOM 758 C CA . ILE A 1 92 ? 11.268 -12.710 -25.832 1.00 60.81 92 ILE A CA 1
ATOM 759 C C . ILE A 1 92 ? 11.228 -12.080 -27.244 1.00 60.81 92 ILE A C 1
ATOM 761 O O . ILE A 1 92 ? 10.939 -12.777 -28.216 1.00 60.81 92 ILE A O 1
ATOM 765 N N . LYS A 1 93 ? 11.539 -10.783 -27.371 1.00 51.22 93 LYS A N 1
ATOM 766 C CA . LYS A 1 93 ? 11.714 -10.070 -28.650 1.00 51.22 93 LYS A CA 1
ATOM 767 C C . LYS A 1 93 ? 13.168 -10.055 -29.100 1.00 51.22 93 LYS A C 1
ATOM 769 O O . LYS A 1 93 ? 13.369 -10.104 -30.333 1.00 51.22 93 LYS A O 1
#

Sequence (93 aa):
MIVRALIINQLSERRKRLHDLLLTLIKKDSEFEFIEEDSNDLTSNYSEKDSLNLSRVIKKNRKIIKRYQAIVRTAVTLDALMDSENEENYKIK

Secondary structure (DSSP, 8-state):
-HHHHHHHHHHHHHHHHHHHHHHHHHHH-TT--PPPP--S-TTS---HHHHHHHHHHHHHHHHHHHHHHHHHHHHHHHHHHHHHHHHHHHHH-

Radius of gyration: 21.0 Å; chains: 1; bounding box: 41×34×62 Å

pLDDT: mean 83.15, std 13.74, range [51.22, 96.38]

Organism: NCBI:txid59926